Protein AF-A0A959AD74-F1 (afdb_monomer_lite)

Secondary structure (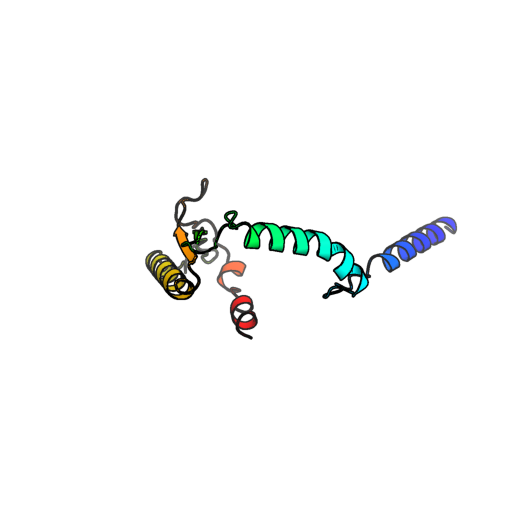DSSP, 8-state):
--HHHHHHHHHHHHHTTS-------S--HHHHHHHHHHHHHHHHHHHTT-------S-EEEEE-EE--B-TTS-SPPPHHHHHHHHHHHHHHHGGGTEEEEE--BTTTBSEE---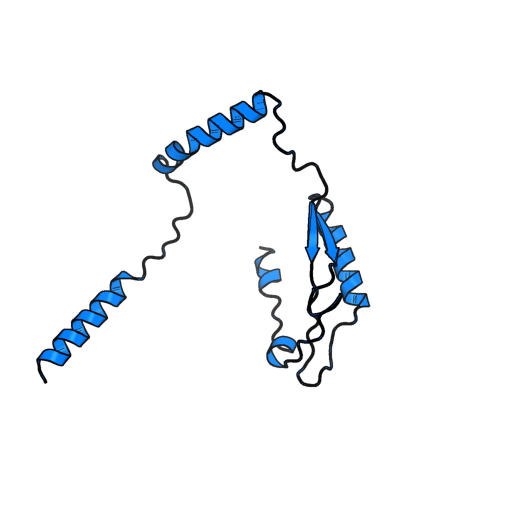B-HHHHH----HHHHHTT-

Structure (mmCIF, N/CA/C/O backbone):
data_AF-A0A959AD74-F1
#
_entry.id   AF-A0A959AD74-F1
#
loop_
_atom_site.group_PDB
_atom_site.id
_atom_site.type_symbol
_atom_site.label_atom_id
_atom_site.label_alt_id
_atom_site.label_comp_id
_atom_site.label_asym_id
_atom_site.label_entity_id
_atom_site.label_seq_id
_atom_site.pdbx_PDB_ins_code
_atom_site.Cartn_x
_atom_site.Cartn_y
_atom_site.Cartn_z
_atom_site.occupancy
_atom_site.B_iso_or_equiv
_atom_site.auth_seq_id
_atom_site.auth_comp_id
_atom_site.auth_asym_id
_atom_site.auth_atom_id
_atom_site.pdbx_PDB_model_num
ATOM 1 N N . MET A 1 1 ? 48.781 29.508 21.955 1.00 51.41 1 MET A N 1
ATOM 2 C CA . MET A 1 1 ? 48.412 28.073 21.861 1.00 51.41 1 MET A CA 1
ATOM 3 C C . MET A 1 1 ? 47.756 27.467 23.113 1.00 51.41 1 MET A C 1
ATOM 5 O O . MET A 1 1 ? 47.273 26.352 23.014 1.00 51.41 1 MET A O 1
ATOM 9 N N . ARG A 1 2 ? 47.690 28.149 24.275 1.00 56.12 2 ARG A N 1
ATOM 10 C CA . ARG A 1 2 ? 47.092 27.586 25.511 1.00 56.12 2 ARG A CA 1
ATOM 11 C C . ARG A 1 2 ? 45.570 27.781 25.655 1.00 56.12 2 ARG A C 1
ATOM 13 O O . ARG A 1 2 ? 44.921 26.950 26.268 1.00 56.12 2 ARG A O 1
ATOM 20 N N . ILE A 1 3 ? 44.993 28.821 25.045 1.00 59.94 3 ILE A N 1
ATOM 21 C CA . ILE A 1 3 ? 43.547 29.134 25.132 1.00 59.94 3 ILE A CA 1
ATOM 22 C C . ILE A 1 3 ? 42.696 28.222 24.224 1.00 59.94 3 ILE A C 1
ATOM 24 O O . ILE A 1 3 ? 41.578 27.864 24.580 1.00 59.94 3 ILE A O 1
ATOM 28 N N . GLY A 1 4 ? 43.249 27.768 23.091 1.00 55.34 4 GLY A N 1
ATOM 29 C CA . GLY A 1 4 ? 42.556 26.865 22.160 1.00 55.34 4 GLY A CA 1
ATOM 30 C C . GLY A 1 4 ? 42.306 25.458 22.719 1.00 55.34 4 GLY A C 1
ATOM 31 O O . GLY A 1 4 ? 41.280 24.862 22.413 1.00 55.34 4 GLY A O 1
ATOM 32 N N . LEU A 1 5 ? 43.187 24.952 23.594 1.00 58.12 5 LEU A N 1
ATOM 33 C CA . LEU A 1 5 ? 42.988 23.655 24.258 1.00 58.12 5 LEU A CA 1
ATOM 34 C C . LEU A 1 5 ? 41.844 23.690 25.285 1.00 58.12 5 LEU A C 1
ATOM 36 O O . LEU A 1 5 ? 41.160 22.688 25.469 1.00 58.12 5 LEU A O 1
ATOM 40 N N . ILE A 1 6 ? 41.615 24.842 25.924 1.00 61.56 6 ILE A N 1
ATOM 41 C CA . ILE A 1 6 ? 40.544 25.017 26.916 1.00 61.56 6 ILE A CA 1
ATOM 42 C C . ILE A 1 6 ? 39.176 25.033 26.218 1.00 61.56 6 ILE A C 1
ATOM 44 O O . ILE A 1 6 ? 38.245 24.371 26.671 1.00 61.56 6 ILE A O 1
ATOM 48 N N . PHE A 1 7 ? 39.070 25.711 25.069 1.00 59.38 7 PHE A N 1
ATOM 49 C CA . PHE A 1 7 ? 37.844 25.721 24.263 1.00 59.38 7 PHE A CA 1
ATOM 50 C C . PHE A 1 7 ? 37.505 24.343 23.668 1.00 59.38 7 PHE A C 1
ATOM 52 O O . PHE A 1 7 ? 36.334 23.969 23.637 1.00 59.38 7 PHE A O 1
ATOM 59 N N . LEU A 1 8 ? 38.510 23.558 23.258 1.00 59.56 8 LEU A N 1
ATOM 60 C CA . LEU A 1 8 ? 38.303 22.197 22.747 1.00 59.56 8 LEU A CA 1
ATOM 61 C C . LEU A 1 8 ? 37.814 21.229 23.844 1.00 59.56 8 LEU A C 1
ATOM 63 O O . LEU A 1 8 ? 36.971 20.374 23.587 1.00 59.56 8 LEU A O 1
ATOM 67 N N . GLY A 1 9 ? 38.303 21.394 25.079 1.00 60.97 9 GLY A N 1
ATOM 68 C CA . GLY A 1 9 ? 37.849 20.613 26.234 1.00 60.97 9 GLY A CA 1
ATOM 69 C C . GLY A 1 9 ? 36.415 20.943 26.664 1.00 60.97 9 GLY A C 1
ATOM 70 O O . GLY A 1 9 ? 35.658 20.042 27.018 1.00 60.97 9 GLY A O 1
ATOM 71 N N . PHE A 1 10 ? 36.011 22.215 26.575 1.00 62.69 10 PHE A N 1
ATOM 72 C CA . PHE A 1 10 ? 34.649 22.640 26.916 1.00 62.69 10 PHE A CA 1
ATOM 73 C C . PHE A 1 10 ? 33.605 22.089 25.930 1.00 62.69 10 PHE A C 1
ATOM 75 O O . PHE A 1 10 ? 32.539 21.643 26.348 1.00 62.69 10 PHE A O 1
ATOM 82 N N . PHE A 1 11 ? 33.941 22.029 24.636 1.00 59.41 11 PHE A N 1
ATOM 83 C CA . PHE A 1 11 ? 33.053 21.496 23.595 1.00 59.41 11 PHE A CA 1
ATOM 84 C C . PHE A 1 11 ? 32.850 19.971 23.705 1.00 59.41 11 PHE A C 1
ATOM 86 O O . PHE A 1 11 ? 31.756 19.467 23.459 1.00 59.41 11 PHE A O 1
ATOM 93 N N . ALA A 1 12 ? 33.879 19.232 24.138 1.00 60.50 12 ALA A N 1
ATOM 94 C CA . ALA A 1 12 ? 33.791 17.786 24.356 1.00 60.50 12 ALA A CA 1
ATOM 95 C C . ALA A 1 12 ? 32.922 17.415 25.575 1.00 60.50 12 ALA A C 1
ATOM 97 O O . ALA A 1 12 ? 32.241 16.391 25.560 1.00 60.50 12 ALA A O 1
ATOM 98 N N . PHE A 1 13 ? 32.888 18.263 26.610 1.00 60.09 13 PHE A N 1
ATOM 99 C CA . PHE A 1 13 ? 32.046 18.047 27.792 1.00 60.09 13 PHE A CA 1
ATOM 100 C C . PHE A 1 13 ? 30.549 18.242 27.492 1.00 60.09 13 PHE A C 1
ATOM 102 O O . PHE A 1 13 ? 29.707 17.556 28.068 1.00 60.09 13 PHE A O 1
ATOM 109 N N . SER A 1 14 ? 30.204 19.122 26.543 1.00 60.03 14 SER A N 1
ATOM 110 C CA . SER A 1 14 ? 28.810 19.377 26.145 1.00 60.03 14 SER A CA 1
ATOM 111 C C . SER A 1 14 ? 28.162 18.206 25.390 1.00 60.03 14 SER A C 1
ATOM 113 O O . SER A 1 14 ? 26.947 18.041 25.453 1.00 60.03 14 SER A O 1
ATOM 115 N N . MET A 1 15 ? 28.948 17.372 24.694 1.00 58.72 15 MET A N 1
ATOM 116 C CA . MET A 1 15 ? 28.429 16.220 23.937 1.00 58.72 15 MET A CA 1
ATOM 117 C C . MET A 1 15 ? 28.116 14.997 24.812 1.00 58.72 15 MET A C 1
ATOM 119 O O . MET A 1 15 ? 27.272 14.185 24.437 1.00 58.72 15 MET A O 1
ATOM 123 N N . ALA A 1 16 ? 28.737 14.867 25.989 1.00 57.81 16 ALA A N 1
ATOM 124 C CA . ALA A 1 16 ? 28.543 13.712 26.872 1.00 57.81 16 ALA A CA 1
ATOM 125 C C . ALA A 1 16 ? 27.173 13.688 27.583 1.00 57.81 16 ALA A C 1
ATOM 127 O O . ALA A 1 16 ? 26.758 12.640 28.066 1.00 57.81 16 ALA A O 1
ATOM 128 N N . MET A 1 17 ? 26.456 14.817 27.626 1.00 58.06 17 MET A N 1
ATOM 129 C CA . MET A 1 17 ? 25.159 14.946 28.313 1.00 58.06 17 MET A CA 1
ATOM 130 C C . MET A 1 17 ? 23.950 14.773 27.374 1.00 58.06 17 MET A C 1
ATOM 132 O O . MET A 1 17 ? 22.813 14.918 27.808 1.00 58.06 17 MET A O 1
ATOM 136 N N . ALA A 1 18 ? 24.173 14.480 26.087 1.00 55.22 18 ALA A N 1
ATOM 137 C CA . ALA A 1 18 ? 23.115 14.402 25.073 1.00 55.22 18 ALA A CA 1
ATOM 138 C C . ALA A 1 18 ? 22.561 12.982 24.834 1.00 55.22 18 ALA A C 1
ATOM 140 O O . ALA A 1 18 ? 21.688 12.806 23.986 1.00 55.22 18 ALA A O 1
ATOM 141 N N . GLN A 1 19 ? 23.054 11.962 25.546 1.00 61.66 19 GLN A N 1
ATOM 142 C CA . GLN A 1 19 ? 22.643 10.568 25.350 1.00 61.66 19 GLN A CA 1
ATOM 143 C C . GLN A 1 19 ? 22.060 9.955 26.625 1.00 61.66 19 GLN A C 1
ATOM 145 O O . GLN A 1 19 ? 22.630 9.034 27.200 1.00 61.66 19 GLN A O 1
ATOM 150 N N . ASP A 1 20 ? 20.889 10.434 27.043 1.00 52.81 20 ASP A N 1
ATOM 151 C CA . ASP A 1 20 ? 19.969 9.593 27.811 1.00 52.81 20 ASP A CA 1
ATOM 152 C C . ASP A 1 20 ? 18.630 9.519 27.076 1.00 52.81 20 ASP A C 1
ATOM 154 O O . ASP A 1 20 ? 17.685 10.260 27.330 1.00 52.81 20 ASP A O 1
ATOM 158 N N . SER A 1 21 ? 18.588 8.639 26.079 1.00 55.00 21 SER A N 1
ATOM 159 C CA . SER A 1 21 ? 17.363 8.211 25.412 1.00 55.00 21 SER A CA 1
ATOM 160 C C . SER A 1 21 ? 16.923 6.852 25.958 1.00 55.00 21 SER A C 1
ATOM 162 O O . SER A 1 21 ? 16.599 5.934 25.204 1.00 55.00 21 SER A O 1
ATOM 164 N N . ARG A 1 22 ? 16.882 6.695 27.288 1.00 53.59 22 ARG A N 1
ATOM 165 C CA . ARG A 1 22 ? 16.061 5.643 27.893 1.00 53.59 22 ARG A CA 1
ATOM 166 C C . ARG A 1 22 ? 14.605 5.968 27.598 1.00 53.59 22 ARG A C 1
ATOM 168 O O . ARG A 1 22 ? 13.977 6.768 28.283 1.00 53.59 22 ARG A O 1
ATOM 175 N N . HIS A 1 23 ? 14.072 5.360 26.546 1.00 51.69 23 HIS A N 1
ATOM 176 C CA . HIS A 1 23 ? 12.636 5.308 26.326 1.00 51.69 23 HIS A CA 1
ATOM 177 C C . HIS A 1 23 ? 12.028 4.576 27.532 1.00 51.69 23 HIS A C 1
ATOM 179 O O . HIS A 1 23 ? 12.085 3.350 27.618 1.00 51.69 23 HIS A O 1
ATOM 185 N N . VAL A 1 24 ? 11.537 5.331 28.516 1.00 66.69 24 VAL A N 1
ATOM 186 C CA . VAL A 1 24 ? 10.795 4.784 29.652 1.00 66.69 24 VAL A CA 1
ATOM 187 C C . VAL A 1 24 ? 9.463 4.309 29.089 1.00 66.69 24 VAL A C 1
ATOM 189 O O . VAL A 1 24 ? 8.571 5.106 28.813 1.00 66.69 24 VAL A O 1
ATOM 192 N N . CYS A 1 25 ? 9.361 3.011 28.818 1.00 71.81 25 CYS A N 1
ATOM 193 C CA . CYS A 1 25 ? 8.094 2.385 28.490 1.00 71.81 25 CYS A CA 1
ATOM 194 C C . CYS A 1 25 ? 7.354 2.043 29.788 1.00 71.81 25 CYS A C 1
ATOM 196 O O . CYS A 1 25 ? 7.946 1.583 30.765 1.00 71.81 25 CYS A O 1
ATOM 198 N N . GLY A 1 26 ? 6.045 2.275 29.788 1.00 69.19 26 GLY A N 1
ATOM 199 C CA . GLY A 1 26 ? 5.202 2.121 30.968 1.00 69.19 26 GLY A CA 1
ATOM 200 C C . GLY A 1 26 ? 4.832 3.457 31.602 1.00 69.19 26 GLY A C 1
ATOM 201 O O . GLY A 1 26 ? 5.456 4.486 31.365 1.00 69.19 26 GLY A O 1
ATOM 202 N N . VAL A 1 27 ? 3.761 3.424 32.385 1.00 78.00 27 VAL A N 1
ATOM 203 C CA . VAL A 1 27 ? 3.253 4.568 33.142 1.00 78.00 27 VAL A CA 1
ATOM 204 C C . VAL A 1 27 ? 3.510 4.279 34.615 1.00 78.00 27 VAL A C 1
ATOM 206 O O . VAL A 1 27 ? 3.173 3.195 35.096 1.00 78.00 27 VAL A O 1
ATOM 209 N N . SER A 1 28 ? 4.152 5.198 35.333 1.00 81.69 28 SER A N 1
ATOM 210 C CA . SER A 1 28 ? 4.298 5.053 36.781 1.00 81.69 28 SER A CA 1
ATOM 211 C C . SER A 1 28 ? 2.940 5.236 37.469 1.00 81.69 28 SER A C 1
ATOM 213 O O . SER A 1 28 ? 1.995 5.772 36.888 1.00 81.69 28 SER A O 1
ATOM 215 N N . ALA A 1 29 ? 2.824 4.823 38.734 1.00 78.94 29 ALA A N 1
ATOM 216 C CA . ALA A 1 29 ? 1.611 5.069 39.518 1.00 78.94 29 ALA A CA 1
ATOM 217 C C . ALA A 1 29 ? 1.288 6.575 39.644 1.00 78.94 29 ALA A C 1
ATOM 219 O O . ALA A 1 29 ? 0.122 6.952 39.738 1.00 78.94 29 ALA A O 1
ATOM 220 N N . ALA A 1 30 ? 2.311 7.438 39.601 1.00 79.75 30 ALA A N 1
ATOM 221 C CA . ALA A 1 30 ? 2.129 8.886 39.573 1.00 79.75 30 ALA A CA 1
ATOM 222 C C . ALA A 1 30 ? 1.573 9.367 38.220 1.00 79.75 30 ALA A C 1
ATOM 224 O O . ALA A 1 30 ? 0.665 10.191 38.200 1.00 79.75 30 ALA A O 1
ATOM 225 N N . ASP A 1 31 ? 2.040 8.798 37.104 1.00 78.12 31 ASP A N 1
ATOM 226 C CA . ASP A 1 31 ? 1.554 9.142 35.757 1.00 78.12 31 ASP A CA 1
ATOM 227 C C . ASP A 1 31 ? 0.114 8.659 35.522 1.00 78.12 31 ASP A C 1
ATOM 229 O O . ASP A 1 31 ? -0.656 9.285 34.794 1.00 78.12 31 ASP A O 1
ATOM 233 N N . GLN A 1 32 ? -0.288 7.559 36.171 1.00 77.31 32 GLN A N 1
ATOM 234 C CA . GLN A 1 32 ? -1.666 7.058 36.123 1.00 77.31 32 GLN A CA 1
ATOM 235 C C . GLN A 1 32 ? -2.675 8.073 36.672 1.00 77.31 32 GLN A C 1
ATOM 237 O O . GLN A 1 32 ? -3.764 8.204 36.112 1.00 77.31 32 GLN A O 1
ATOM 242 N N . LEU A 1 33 ? -2.309 8.840 37.707 1.00 81.19 33 LEU A N 1
ATOM 243 C CA . LEU A 1 33 ? -3.175 9.888 38.258 1.00 81.19 33 LEU A CA 1
ATOM 244 C C . LEU A 1 33 ? -3.508 10.954 37.209 1.00 81.19 33 LEU A C 1
ATOM 246 O O . LEU A 1 33 ? -4.646 11.412 37.150 1.00 81.19 33 LEU A O 1
ATOM 250 N N . THR A 1 34 ? -2.562 11.278 36.326 1.00 81.31 34 THR A N 1
ATOM 251 C CA . THR A 1 34 ? -2.757 12.232 35.223 1.00 81.31 34 THR A CA 1
ATOM 252 C C . THR A 1 34 ? -3.744 11.720 34.167 1.00 81.31 34 THR A C 1
ATOM 254 O O . THR A 1 34 ? -4.318 12.501 33.413 1.00 81.31 34 THR A O 1
ATOM 257 N N . TYR A 1 35 ? -3.983 10.408 34.098 1.00 79.62 35 TYR A N 1
ATOM 258 C CA . TYR A 1 35 ? -4.893 9.800 33.125 1.00 79.62 35 TYR A CA 1
ATOM 259 C C . TYR A 1 35 ? -6.282 9.486 33.678 1.00 79.62 35 TYR A C 1
ATOM 261 O O . TYR A 1 35 ? -7.186 9.198 32.889 1.00 79.62 35 TYR A O 1
ATOM 269 N N . ASN A 1 36 ? -6.473 9.590 34.995 1.00 83.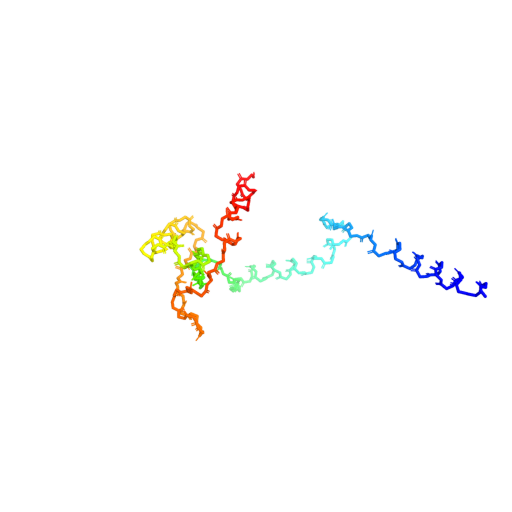69 36 ASN A N 1
ATOM 270 C CA . ASN A 1 36 ? -7.755 9.326 35.641 1.00 83.69 36 ASN A CA 1
ATOM 271 C C . ASN A 1 36 ? -8.851 10.281 35.160 1.00 83.69 36 ASN A C 1
ATOM 273 O O . ASN A 1 36 ? -9.966 9.837 34.915 1.00 83.69 36 ASN A O 1
ATOM 277 N N . GLU A 1 37 ? -8.546 11.561 34.945 1.00 84.19 37 GLU A N 1
ATOM 278 C CA . GLU A 1 37 ? -9.538 12.533 34.462 1.00 84.19 37 GLU A CA 1
ATOM 279 C C . GLU A 1 37 ? -10.074 12.156 33.076 1.00 84.19 37 GLU A C 1
ATOM 281 O O . GLU A 1 37 ? -11.284 12.114 32.853 1.00 84.19 37 GLU A O 1
ATOM 286 N N . ARG A 1 38 ? -9.174 11.777 32.163 1.00 81.88 38 ARG A N 1
ATOM 287 C CA . ARG A 1 38 ? -9.530 11.288 30.825 1.00 81.88 38 ARG A CA 1
ATOM 288 C C . ARG A 1 38 ? -10.333 9.987 30.888 1.00 81.88 38 ARG A C 1
ATOM 290 O O . ARG A 1 38 ? -11.253 9.791 30.103 1.00 81.88 38 ARG A O 1
ATOM 297 N N . LEU A 1 39 ? -9.976 9.084 31.803 1.00 84.94 39 LEU A N 1
ATOM 298 C CA . LEU A 1 39 ? -10.698 7.830 32.010 1.00 84.94 39 LEU A CA 1
ATOM 299 C C . LEU A 1 39 ? -12.128 8.092 32.492 1.00 84.94 39 LEU A C 1
ATOM 301 O O . LEU A 1 39 ? -13.060 7.509 31.950 1.00 84.94 39 LEU A O 1
ATOM 305 N N . VAL A 1 40 ? -12.303 8.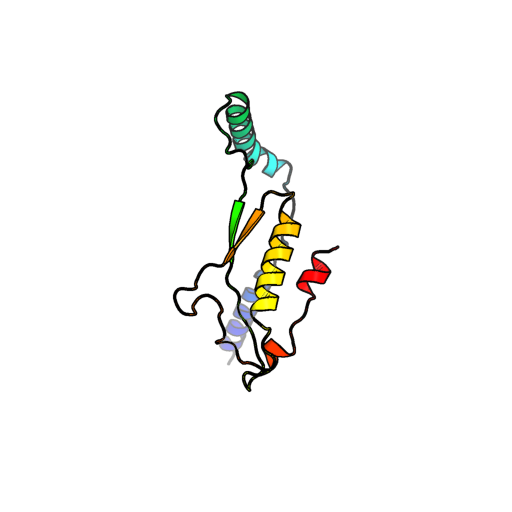986 33.467 1.00 88.44 40 VAL A N 1
ATOM 306 C CA . VAL A 1 40 ? -13.621 9.381 33.986 1.00 88.44 40 VAL A CA 1
ATOM 307 C C . VAL A 1 40 ? -14.466 10.018 32.882 1.00 88.44 40 VAL A C 1
ATOM 309 O O . VAL A 1 40 ? -15.634 9.670 32.744 1.00 88.44 40 VAL A O 1
ATOM 312 N N . GLN A 1 41 ? -13.875 10.882 32.049 1.00 84.81 41 GLN A N 1
ATOM 313 C CA . GLN A 1 41 ? -14.551 11.465 30.884 1.00 84.81 41 GLN A CA 1
ATOM 314 C C . GLN A 1 41 ? -14.975 10.397 29.867 1.00 84.81 41 GLN A C 1
ATOM 316 O O . GLN A 1 41 ? -16.121 10.396 29.432 1.00 84.81 41 GLN A O 1
ATOM 321 N N . ASN A 1 42 ? -14.093 9.451 29.535 1.00 80.56 42 ASN A N 1
ATOM 322 C CA . ASN A 1 42 ? -14.407 8.355 28.612 1.00 80.56 42 ASN A CA 1
ATOM 323 C C . ASN A 1 42 ? -15.480 7.406 29.167 1.00 80.56 42 ASN A C 1
ATOM 325 O O . ASN A 1 42 ? -16.312 6.904 28.419 1.00 80.56 42 ASN A O 1
ATOM 329 N N . LEU A 1 43 ? -15.474 7.143 30.476 1.00 83.81 43 LEU A N 1
ATOM 330 C CA . LEU A 1 43 ? -16.527 6.361 31.120 1.00 83.81 43 LEU A CA 1
ATOM 331 C C . LEU A 1 43 ? -17.858 7.113 31.080 1.00 83.81 43 LEU A C 1
ATOM 333 O O . LEU A 1 43 ? -18.874 6.507 30.757 1.00 83.81 43 LEU A O 1
ATOM 337 N N . ALA A 1 44 ? -17.852 8.422 31.345 1.00 84.44 44 ALA A N 1
ATOM 338 C CA . ALA A 1 44 ? -19.052 9.248 31.284 1.00 84.44 44 ALA A CA 1
ATOM 339 C C . ALA A 1 44 ? -19.676 9.229 29.881 1.00 84.44 44 ALA A C 1
ATOM 341 O O . ALA A 1 44 ? -20.871 8.965 29.767 1.00 84.44 44 ALA A O 1
ATOM 342 N N . THR A 1 45 ? -18.877 9.396 28.822 1.00 79.62 45 THR A N 1
ATOM 343 C CA . THR A 1 45 ? -19.367 9.366 27.432 1.00 79.62 45 THR A CA 1
ATOM 344 C C . THR A 1 45 ? -19.924 7.996 27.036 1.00 79.62 45 THR A C 1
ATOM 346 O O . THR A 1 45 ? -21.009 7.930 26.462 1.00 79.62 45 THR A O 1
ATOM 349 N N . VAL A 1 46 ? -19.260 6.897 27.422 1.00 76.50 46 VAL A N 1
ATOM 350 C CA . VAL A 1 46 ? -19.772 5.527 27.210 1.00 76.50 46 VAL A CA 1
ATOM 351 C C . VAL A 1 46 ? -21.088 5.301 27.964 1.00 76.50 46 VAL A C 1
ATOM 353 O O . VAL A 1 46 ? -22.043 4.782 27.394 1.00 76.50 46 VAL A O 1
ATOM 356 N N . THR A 1 47 ? -21.168 5.694 29.240 1.00 76.94 47 THR A N 1
ATOM 357 C CA . THR A 1 47 ? -22.382 5.496 30.060 1.00 76.94 47 THR A CA 1
ATOM 358 C C . THR A 1 47 ? -23.556 6.376 29.634 1.00 76.94 47 THR A C 1
ATOM 360 O O . THR A 1 47 ? -24.706 6.001 29.855 1.00 76.94 47 THR A O 1
ATOM 363 N N . ALA A 1 48 ? -23.287 7.521 29.004 1.00 79.88 48 ALA A N 1
ATOM 364 C CA . ALA A 1 48 ? -24.301 8.443 28.506 1.00 79.88 48 ALA A CA 1
ATOM 365 C C . ALA A 1 48 ? -24.928 8.008 27.168 1.00 79.88 48 ALA A C 1
ATOM 367 O O . ALA A 1 48 ? -25.794 8.717 26.659 1.00 79.88 48 ALA A O 1
ATOM 368 N N . ASN A 1 49 ? -24.512 6.870 26.585 1.00 63.97 49 ASN A N 1
ATOM 369 C CA . ASN A 1 49 ? -24.861 6.470 25.212 1.00 63.97 49 ASN A CA 1
ATOM 370 C C . ASN A 1 49 ? -24.563 7.566 24.169 1.00 63.97 49 ASN A C 1
ATOM 372 O O . ASN A 1 49 ? -25.123 7.557 23.071 1.00 63.97 49 ASN A O 1
ATOM 376 N N . GLU A 1 50 ? -23.677 8.512 24.490 1.00 65.69 50 GLU A N 1
ATOM 377 C CA . GLU A 1 50 ? -23.121 9.402 23.485 1.00 65.69 50 GLU A CA 1
ATOM 378 C C . GLU A 1 50 ? -22.279 8.538 22.554 1.00 65.69 50 GLU A C 1
ATOM 380 O O . GLU A 1 50 ? -21.565 7.642 23.008 1.00 65.69 50 GLU A O 1
ATOM 385 N N . SER A 1 51 ? -22.403 8.756 21.245 1.00 56.94 51 SER A N 1
ATOM 386 C CA . SER A 1 51 ? -21.698 7.969 20.241 1.00 56.94 51 SER A CA 1
ATOM 387 C C . SER A 1 51 ? -20.189 8.154 20.401 1.00 56.94 51 SER A C 1
ATOM 389 O O . SER A 1 51 ? -19.568 8.993 19.746 1.00 56.94 51 SER A O 1
ATOM 391 N N . VAL A 1 52 ? -19.572 7.344 21.254 1.00 57.75 52 VAL A N 1
ATOM 392 C CA . VAL A 1 52 ? -18.195 6.924 21.056 1.00 57.75 52 VAL A CA 1
ATOM 393 C C . VAL A 1 52 ? -18.212 6.321 19.667 1.00 57.75 52 VAL A C 1
ATOM 395 O O . VAL A 1 52 ? -18.981 5.392 19.437 1.00 57.75 52 VAL A O 1
ATOM 398 N N . SER A 1 53 ? -17.482 6.928 18.726 1.00 58.44 53 SER A N 1
ATOM 399 C CA . SER A 1 53 ? -17.389 6.420 17.359 1.00 58.44 53 SER A CA 1
ATOM 400 C C . SER A 1 53 ? -16.994 4.960 17.456 1.00 58.44 53 SER A C 1
ATOM 402 O O . SER A 1 53 ? -15.828 4.637 17.693 1.00 58.44 53 SER A O 1
ATOM 404 N N . ASP A 1 54 ? -17.983 4.090 17.320 1.00 54.72 54 ASP A N 1
ATOM 405 C CA . ASP A 1 54 ? -17.736 2.679 17.279 1.00 54.72 54 ASP A CA 1
ATOM 406 C C . ASP A 1 54 ? -16.866 2.483 16.039 1.00 54.72 54 ASP A C 1
ATOM 408 O O . ASP A 1 54 ? -17.132 3.025 14.960 1.00 54.72 54 ASP A O 1
ATOM 412 N N . ARG A 1 55 ? -15.749 1.776 16.205 1.00 55.72 55 ARG A N 1
ATOM 413 C CA . ARG A 1 55 ? -14.925 1.376 15.058 1.00 55.72 55 ARG A CA 1
ATOM 414 C C . ARG A 1 55 ? -15.633 0.276 14.257 1.00 55.72 55 ARG A C 1
ATOM 416 O O . ARG A 1 55 ? -15.011 -0.354 13.412 1.00 55.72 55 ARG A O 1
ATOM 423 N N . SER A 1 56 ? -16.919 0.039 14.525 1.00 56.97 56 SER A N 1
ATOM 424 C CA . SER A 1 56 ? -17.854 -0.786 13.773 1.00 56.97 56 SER A CA 1
ATOM 425 C C . SER A 1 56 ? -18.097 -0.214 12.370 1.00 56.97 56 SER A C 1
ATOM 427 O O . SER A 1 56 ? -19.157 0.321 12.045 1.00 56.97 56 SER A O 1
ATOM 429 N N . GLY A 1 57 ? -17.089 -0.300 11.514 1.00 69.75 57 GLY A N 1
ATOM 430 C CA . GLY A 1 57 ? -17.185 0.075 10.115 1.00 69.75 57 GLY A CA 1
ATOM 431 C C . GLY A 1 57 ? -15.915 -0.305 9.375 1.00 69.75 57 GLY A C 1
ATOM 432 O O . GLY A 1 57 ? -14.832 -0.296 9.954 1.00 69.75 57 GLY A O 1
ATOM 433 N N . ALA A 1 58 ? -16.049 -0.632 8.090 1.00 81.06 58 ALA A N 1
ATOM 434 C CA . ALA A 1 58 ? -14.889 -0.861 7.244 1.00 81.06 58 ALA A CA 1
ATOM 435 C C . ALA A 1 58 ? -14.050 0.430 7.165 1.00 81.06 58 ALA A C 1
ATOM 437 O O . ALA A 1 58 ? -14.498 1.447 6.631 1.00 81.06 58 ALA A O 1
ATOM 438 N N . GLN A 1 59 ? -12.838 0.403 7.713 1.00 89.38 59 GLN A N 1
ATOM 439 C CA . GLN A 1 59 ? -11.864 1.474 7.611 1.00 89.38 59 GLN A CA 1
ATOM 440 C C . GLN A 1 59 ? -11.179 1.405 6.247 1.00 89.38 59 GLN A C 1
ATOM 442 O O . GLN A 1 59 ? -10.422 0.478 5.954 1.00 89.38 59 GLN A O 1
ATOM 447 N N . TYR A 1 60 ? -11.413 2.422 5.421 1.00 91.94 60 TYR A N 1
ATOM 448 C CA . TYR A 1 60 ? -10.818 2.514 4.094 1.00 91.94 60 TYR A CA 1
ATOM 449 C C . TYR A 1 60 ? -9.434 3.159 4.147 1.00 91.94 60 TYR A C 1
ATOM 451 O O . TYR A 1 60 ? -9.289 4.303 4.581 1.00 91.94 60 TYR A O 1
ATOM 459 N N . VAL A 1 61 ? -8.420 2.446 3.662 1.00 93.38 61 VAL A N 1
ATOM 460 C CA . VAL A 1 61 ? -7.026 2.900 3.658 1.00 93.38 61 VAL A CA 1
ATOM 461 C C . VAL A 1 61 ? -6.542 3.093 2.216 1.00 93.38 61 VAL A C 1
ATOM 463 O O . VAL A 1 61 ? -6.444 2.112 1.472 1.00 93.38 61 VAL A O 1
ATOM 466 N N . PRO A 1 62 ? -6.230 4.334 1.795 1.00 94.56 62 PRO A N 1
ATOM 467 C CA . PRO A 1 62 ? -5.655 4.584 0.479 1.00 94.56 62 PRO A CA 1
ATOM 468 C C . PRO A 1 62 ? -4.194 4.129 0.440 1.00 94.56 62 PRO A C 1
ATOM 470 O O . PRO A 1 62 ? -3.421 4.447 1.345 1.00 94.56 62 PRO A O 1
ATOM 473 N N . ILE A 1 63 ? -3.801 3.429 -0.624 1.00 92.56 63 ILE A N 1
ATOM 474 C CA . ILE A 1 63 ? -2.416 2.992 -0.828 1.00 92.56 63 ILE A CA 1
ATOM 475 C C . ILE A 1 63 ? -1.878 3.374 -2.207 1.00 92.56 63 ILE A C 1
ATOM 477 O O . ILE A 1 63 ? -2.611 3.414 -3.200 1.00 92.56 63 ILE A O 1
ATOM 481 N N . TYR A 1 64 ? -0.566 3.605 -2.250 1.00 92.38 64 TYR A N 1
ATOM 482 C CA . TYR A 1 64 ? 0.211 3.839 -3.464 1.00 92.38 64 TYR A CA 1
ATOM 483 C C . TYR A 1 64 ? 1.208 2.699 -3.656 1.00 92.38 64 TYR A C 1
ATOM 485 O O . TYR A 1 64 ? 1.867 2.276 -2.705 1.00 92.38 64 TYR A O 1
ATOM 493 N N . PHE A 1 65 ? 1.340 2.214 -4.890 1.00 91.06 65 PHE A N 1
ATOM 494 C CA . PHE A 1 65 ? 2.311 1.179 -5.228 1.00 91.06 65 PHE A CA 1
ATOM 495 C C . PHE A 1 65 ? 3.486 1.764 -6.005 1.00 91.06 65 PHE A C 1
ATOM 497 O O . PHE A 1 65 ? 3.317 2.296 -7.105 1.00 91.06 65 PHE A O 1
ATOM 504 N N . HIS A 1 66 ? 4.680 1.592 -5.440 1.00 91.12 66 HIS A N 1
ATOM 505 C CA . HIS A 1 66 ? 5.951 1.951 -6.059 1.00 91.12 66 HIS A CA 1
ATOM 506 C C . HIS A 1 66 ? 6.618 0.695 -6.627 1.00 91.12 66 HIS A C 1
ATOM 508 O O . HIS A 1 66 ? 7.041 -0.198 -5.893 1.00 91.12 66 HIS A O 1
ATOM 514 N N . LEU A 1 67 ? 6.680 0.601 -7.953 1.00 91.25 67 LEU A N 1
ATOM 515 C CA . LEU A 1 67 ? 7.203 -0.545 -8.686 1.00 91.25 67 LEU A CA 1
ATOM 516 C C . LEU A 1 67 ? 8.668 -0.300 -9.051 1.00 91.25 67 LEU A C 1
ATOM 518 O O . LEU A 1 67 ? 8.991 0.347 -10.055 1.00 91.25 67 LEU A O 1
ATOM 522 N N . VAL A 1 68 ? 9.546 -0.886 -8.246 1.00 91.44 68 VAL A N 1
ATOM 523 C CA . VAL A 1 68 ? 10.999 -0.812 -8.406 1.00 91.44 68 VAL A CA 1
ATOM 524 C C . VAL A 1 68 ? 11.476 -1.747 -9.520 1.00 91.44 68 VAL A C 1
ATOM 526 O O . VAL A 1 68 ? 11.000 -2.876 -9.653 1.00 91.44 68 VAL A O 1
ATOM 529 N N . ALA A 1 69 ? 12.437 -1.280 -10.311 1.00 92.75 69 ALA A N 1
ATOM 530 C CA . ALA A 1 69 ? 13.196 -2.084 -11.262 1.00 92.75 69 ALA A CA 1
ATOM 531 C C . ALA A 1 69 ? 14.703 -1.865 -11.072 1.00 92.75 69 ALA A C 1
ATOM 533 O O . ALA A 1 69 ? 15.124 -0.953 -10.353 1.00 92.75 69 ALA A O 1
ATOM 534 N N . ASN A 1 70 ? 15.516 -2.684 -11.738 1.00 92.44 70 ASN A N 1
ATOM 535 C CA . ASN A 1 70 ? 16.964 -2.492 -11.777 1.00 92.44 70 ASN A CA 1
ATOM 536 C C . ASN A 1 70 ? 17.341 -1.179 -12.503 1.00 92.44 70 ASN A C 1
ATOM 538 O O . ASN A 1 70 ? 16.483 -0.500 -13.075 1.00 92.44 70 ASN A O 1
ATOM 542 N N . SER A 1 71 ? 18.621 -0.799 -12.498 1.00 93.69 71 SER A N 1
ATOM 543 C CA . SER A 1 71 ? 19.108 0.439 -13.139 1.00 93.69 71 SER A CA 1
ATOM 544 C C . SER A 1 71 ? 18.809 0.507 -14.642 1.00 93.69 71 SER A C 1
ATOM 546 O O . SER A 1 71 ? 18.643 1.590 -15.197 1.00 93.69 71 SER A O 1
ATOM 548 N N . SER A 1 72 ? 18.663 -0.651 -15.290 1.00 90.38 72 SER A N 1
ATOM 549 C CA . SER A 1 72 ? 18.273 -0.791 -16.698 1.00 90.38 72 SER A CA 1
ATOM 550 C C . SER A 1 72 ? 16.749 -0.788 -16.914 1.00 90.38 72 SER A C 1
ATOM 552 O O . SER A 1 72 ? 16.281 -1.061 -18.017 1.00 90.38 72 SER A O 1
ATOM 554 N N . GLY A 1 73 ? 15.947 -0.542 -15.873 1.00 86.44 73 GLY A N 1
ATOM 555 C CA . GLY A 1 73 ? 14.481 -0.536 -15.930 1.00 86.44 73 GLY A CA 1
ATOM 556 C C . GLY A 1 73 ? 13.830 -1.918 -16.072 1.00 86.44 73 GLY A C 1
ATOM 557 O O . GLY A 1 73 ? 12.619 -2.014 -16.284 1.00 86.44 73 GLY A O 1
ATOM 558 N N . THR A 1 74 ? 14.616 -2.987 -15.942 1.00 89.12 74 THR A N 1
ATOM 559 C CA . THR A 1 74 ? 14.205 -4.387 -16.102 1.00 89.12 74 THR A CA 1
ATOM 560 C C . THR A 1 74 ? 13.939 -5.047 -14.746 1.00 89.12 74 THR A C 1
ATOM 562 O O . THR A 1 74 ? 14.418 -4.596 -13.708 1.00 89.12 74 THR A O 1
ATOM 565 N N . GLY A 1 75 ? 13.148 -6.124 -14.741 1.00 88.00 75 GLY A N 1
ATOM 566 C CA . GLY A 1 75 ? 12.845 -6.892 -13.527 1.00 88.00 75 GLY A CA 1
ATOM 567 C C . GLY A 1 75 ? 11.656 -6.363 -12.724 1.00 88.00 75 GLY A C 1
ATOM 568 O O . GLY A 1 75 ? 11.307 -6.927 -11.692 1.00 88.00 75 GLY A O 1
ATOM 569 N N . ARG A 1 76 ? 10.989 -5.311 -13.211 1.00 90.38 76 ARG A N 1
ATOM 570 C CA . ARG A 1 76 ? 9.802 -4.748 -12.567 1.00 90.38 76 ARG A CA 1
ATOM 571 C C . ARG A 1 76 ? 8.698 -5.796 -12.405 1.00 90.38 76 ARG A C 1
ATOM 573 O O . ARG A 1 76 ? 8.376 -6.532 -13.341 1.00 90.38 76 ARG A O 1
ATOM 580 N N . VAL A 1 77 ? 8.057 -5.789 -11.240 1.00 90.19 77 VAL A N 1
ATOM 581 C CA . VAL A 1 77 ? 6.861 -6.595 -10.973 1.00 90.19 77 VAL A CA 1
ATOM 582 C C . VAL A 1 77 ? 5.729 -6.201 -11.928 1.00 90.19 77 VAL A C 1
ATOM 584 O O . VAL A 1 77 ? 5.510 -5.025 -12.218 1.00 90.19 77 VAL A O 1
ATOM 587 N N . ARG A 1 78 ? 4.996 -7.200 -12.430 1.00 91.81 78 ARG A N 1
ATOM 588 C CA . ARG A 1 78 ? 3.828 -6.981 -13.293 1.00 91.81 78 ARG A CA 1
ATOM 589 C C . ARG A 1 78 ? 2.684 -6.370 -12.489 1.00 91.81 78 ARG A C 1
ATOM 591 O O . ARG A 1 78 ? 2.404 -6.822 -11.385 1.00 91.81 78 ARG A O 1
ATOM 598 N N . GLU A 1 79 ? 1.960 -5.427 -13.081 1.00 91.75 79 GLU A N 1
ATOM 599 C CA . GLU A 1 79 ? 0.801 -4.775 -12.450 1.00 91.75 79 GLU A CA 1
ATOM 600 C C . GLU A 1 79 ? -0.260 -5.780 -11.980 1.00 91.75 79 GLU A C 1
ATOM 602 O O . GLU A 1 79 ? -0.824 -5.618 -10.904 1.00 91.75 79 GLU A O 1
ATOM 607 N N . SER A 1 80 ? -0.468 -6.878 -12.715 1.00 93.12 80 SER A N 1
ATOM 608 C CA . SER A 1 80 ? -1.391 -7.945 -12.304 1.00 93.12 80 SER A CA 1
ATOM 609 C C . SER A 1 80 ? -1.035 -8.542 -10.938 1.00 93.12 80 SER A C 1
ATOM 611 O O . SER A 1 80 ? -1.920 -8.786 -10.126 1.00 93.12 80 SER A O 1
ATOM 613 N N . ARG A 1 81 ? 0.260 -8.702 -10.637 1.00 91.56 81 ARG A N 1
ATOM 614 C CA . ARG A 1 81 ? 0.736 -9.200 -9.335 1.00 91.56 81 ARG A CA 1
ATOM 615 C C . ARG A 1 81 ? 0.506 -8.187 -8.219 1.00 91.56 81 ARG A C 1
ATOM 617 O O . ARG A 1 81 ? 0.289 -8.578 -7.080 1.00 91.56 81 ARG A O 1
ATOM 624 N N . VAL A 1 82 ? 0.531 -6.897 -8.544 1.00 92.00 82 VAL A N 1
ATOM 625 C CA . VAL A 1 82 ? 0.206 -5.827 -7.596 1.00 92.00 82 VAL A CA 1
ATOM 626 C C . VAL A 1 82 ? -1.285 -5.852 -7.251 1.00 92.00 82 VAL A C 1
ATOM 628 O O . VAL A 1 82 ? -1.648 -5.746 -6.083 1.00 92.00 82 VAL A O 1
ATOM 631 N N . LEU A 1 83 ? -2.150 -6.074 -8.243 1.00 93.94 83 LEU A N 1
ATOM 632 C CA . LEU A 1 83 ? -3.590 -6.235 -8.019 1.00 93.94 83 LEU A CA 1
ATOM 633 C C . LEU A 1 83 ? -3.910 -7.509 -7.220 1.00 93.94 83 LEU A C 1
ATOM 635 O O . LEU A 1 83 ? -4.723 -7.465 -6.302 1.00 93.94 83 LEU A O 1
ATOM 639 N N . GLU A 1 84 ? -3.227 -8.623 -7.500 1.00 94.25 84 GLU A N 1
ATOM 640 C CA . GLU A 1 84 ? -3.314 -9.841 -6.678 1.00 94.25 84 GLU A CA 1
ATOM 641 C C . GLU A 1 84 ? -2.901 -9.569 -5.221 1.00 94.25 84 GLU A C 1
ATOM 643 O O . GLU A 1 84 ? -3.566 -10.029 -4.293 1.00 94.25 84 GLU A O 1
ATOM 648 N N . GLN A 1 85 ? -1.847 -8.774 -5.006 1.00 91.81 85 GLN A N 1
ATOM 649 C CA . GLN A 1 85 ? -1.407 -8.378 -3.669 1.00 91.81 85 GLN A CA 1
ATOM 650 C C . GLN A 1 85 ? -2.441 -7.499 -2.952 1.00 91.81 85 GLN A C 1
ATOM 652 O O . GLN A 1 85 ? -2.664 -7.685 -1.758 1.00 91.81 85 GLN A O 1
ATOM 657 N N . LEU A 1 86 ? -3.097 -6.571 -3.655 1.00 93.75 86 LEU A N 1
ATOM 658 C CA . LEU A 1 86 ? -4.198 -5.779 -3.099 1.00 93.75 86 LEU A CA 1
ATOM 659 C C . LEU A 1 86 ? -5.350 -6.683 -2.633 1.00 93.75 86 LEU A C 1
ATOM 661 O O . LEU A 1 86 ? -5.868 -6.503 -1.531 1.00 93.75 86 LEU A O 1
ATOM 665 N N . CYS A 1 87 ? -5.716 -7.686 -3.435 1.00 95.38 87 CYS A N 1
ATOM 666 C CA . CYS A 1 87 ? -6.721 -8.678 -3.050 1.00 95.38 87 CYS A CA 1
ATOM 667 C C . CYS A 1 87 ? -6.290 -9.474 -1.809 1.00 95.38 87 CYS A C 1
ATOM 669 O O . CYS A 1 87 ? -7.092 -9.661 -0.896 1.00 95.38 87 CYS A O 1
ATOM 671 N N . ALA A 1 88 ? -5.026 -9.901 -1.746 1.00 93.56 88 ALA A N 1
ATOM 672 C CA . ALA A 1 88 ? -4.488 -10.630 -0.600 1.00 93.56 88 ALA A CA 1
ATOM 673 C C . ALA A 1 88 ? -4.489 -9.783 0.684 1.00 93.56 88 ALA A C 1
ATOM 675 O O . ALA A 1 88 ? -4.836 -10.290 1.749 1.00 93.56 88 ALA A O 1
ATOM 676 N N . LEU A 1 89 ? -4.148 -8.494 0.586 1.00 92.88 89 LEU A N 1
ATOM 677 C CA . LEU A 1 89 ? -4.222 -7.556 1.708 1.00 92.88 89 LEU A CA 1
ATOM 678 C C . LEU A 1 89 ? -5.660 -7.399 2.207 1.00 92.88 89 LEU A C 1
ATOM 680 O O . LEU A 1 89 ? -5.905 -7.533 3.401 1.00 92.88 89 LEU A O 1
ATOM 684 N N . ASN A 1 90 ? -6.616 -7.180 1.306 1.00 95.31 90 ASN A N 1
ATOM 685 C CA . ASN A 1 90 ? -8.021 -7.050 1.688 1.00 95.31 90 ASN A CA 1
ATOM 686 C C . ASN A 1 90 ? -8.565 -8.318 2.348 1.00 95.31 90 ASN A C 1
ATOM 688 O O . ASN A 1 90 ? -9.224 -8.226 3.374 1.00 95.31 90 ASN A O 1
ATOM 692 N N . ALA A 1 91 ? -8.232 -9.499 1.827 1.00 95.25 91 ALA A N 1
ATOM 693 C CA . ALA A 1 91 ? -8.633 -10.760 2.445 1.00 95.25 91 ALA A CA 1
ATOM 694 C C . ALA A 1 91 ? -8.005 -10.968 3.836 1.00 95.25 91 ALA A C 1
ATOM 696 O O . ALA A 1 91 ? -8.656 -11.494 4.733 1.00 95.25 91 ALA A O 1
ATOM 697 N N . ALA A 1 92 ? -6.749 -10.554 4.033 1.00 92.75 92 ALA A N 1
ATOM 698 C CA . ALA A 1 92 ? -6.049 -10.727 5.306 1.00 92.75 92 ALA A CA 1
ATOM 699 C C . ALA A 1 92 ? -6.571 -9.805 6.420 1.00 92.75 92 ALA A C 1
ATOM 701 O O . ALA A 1 92 ? -6.509 -10.170 7.593 1.00 92.75 92 ALA A O 1
ATOM 702 N N . TYR A 1 93 ? -7.066 -8.621 6.061 1.00 92.81 93 TYR A N 1
ATOM 703 C CA . TYR A 1 93 ? -7.499 -7.597 7.012 1.00 92.81 93 TYR A CA 1
ATOM 704 C C . TYR A 1 93 ? -9.026 -7.413 7.087 1.00 92.81 93 TYR A C 1
ATOM 706 O O . TYR A 1 93 ? -9.509 -6.594 7.872 1.00 92.81 93 TYR A O 1
ATOM 714 N N . GLU A 1 94 ? -9.789 -8.215 6.343 1.00 91.75 94 GLU A N 1
ATOM 715 C CA . GLU A 1 94 ? -11.251 -8.269 6.431 1.00 91.75 94 GLU A CA 1
ATOM 716 C C . GLU A 1 94 ? -11.762 -8.509 7.869 1.00 91.75 94 GLU A C 1
ATOM 718 O O . GLU A 1 94 ? -12.620 -7.735 8.301 1.00 91.75 94 GLU A O 1
ATOM 723 N N . PRO A 1 95 ? -11.180 -9.421 8.684 1.00 89.94 95 PRO A N 1
ATOM 724 C CA . PRO A 1 95 ? -11.696 -9.698 10.031 1.00 89.94 95 PRO A CA 1
ATOM 725 C C . PRO A 1 95 ? -11.572 -8.526 11.009 1.00 89.94 95 PRO A C 1
ATOM 727 O O . PRO A 1 95 ? -12.260 -8.487 12.027 1.00 89.94 95 PRO A O 1
ATOM 730 N N . VAL A 1 96 ? -10.665 -7.585 10.728 1.00 88.56 96 VAL A N 1
ATOM 731 C CA . VAL A 1 96 ? -10.470 -6.364 11.525 1.00 88.56 96 VAL A CA 1
ATOM 732 C C . VAL A 1 96 ? -11.145 -5.148 10.890 1.00 88.56 96 VAL A C 1
ATOM 734 O O . VAL A 1 96 ? -10.946 -4.027 11.353 1.00 88.56 96 VAL A O 1
ATOM 737 N N . GLY A 1 97 ? -11.931 -5.361 9.830 1.00 89.06 97 GLY A N 1
ATOM 738 C CA . GLY A 1 97 ? -12.682 -4.319 9.146 1.00 89.06 97 GLY A CA 1
ATOM 739 C C . GLY A 1 97 ? -11.794 -3.295 8.448 1.00 89.06 97 GLY A C 1
ATOM 740 O O . GLY A 1 97 ? -12.140 -2.123 8.450 1.00 89.06 97 GLY A O 1
ATOM 741 N N . ILE A 1 98 ? -10.650 -3.676 7.873 1.00 91.44 98 ILE A N 1
ATOM 742 C CA . ILE A 1 98 ? -9.814 -2.748 7.093 1.00 91.44 98 ILE A CA 1
ATOM 743 C C . ILE A 1 98 ? -9.887 -3.118 5.614 1.00 91.44 98 ILE A C 1
ATOM 745 O O . ILE A 1 98 ? -9.690 -4.273 5.240 1.00 91.44 98 ILE A O 1
ATOM 749 N N . GLN A 1 99 ? -10.114 -2.113 4.769 1.00 94.00 99 GLN A N 1
ATOM 750 C CA . GLN A 1 99 ? -10.169 -2.267 3.323 1.00 94.00 99 GLN A CA 1
ATOM 751 C C . GLN A 1 99 ? -9.221 -1.291 2.628 1.00 94.00 99 GLN A C 1
ATOM 753 O O . GLN A 1 99 ? -9.359 -0.070 2.688 1.00 94.00 99 GLN A O 1
ATOM 758 N N . PHE A 1 100 ? -8.245 -1.844 1.930 1.00 95.50 100 PHE A N 1
ATOM 759 C CA . PHE A 1 100 ? -7.288 -1.132 1.108 1.00 95.50 100 PHE A CA 1
ATOM 760 C C . PHE A 1 100 ? -7.849 -0.871 -0.287 1.00 95.50 100 PHE A C 1
ATOM 762 O O . PHE A 1 100 ? -8.480 -1.733 -0.909 1.00 95.50 100 PHE A O 1
ATOM 769 N N . TYR A 1 101 ? -7.552 0.313 -0.810 1.00 94.62 101 TYR A N 1
ATOM 770 C CA . TYR A 1 101 ? -7.861 0.684 -2.184 1.00 94.62 101 TYR A CA 1
ATOM 771 C C . TYR A 1 101 ? -6.732 1.519 -2.778 1.00 94.62 101 TYR A C 1
ATOM 773 O O . TYR A 1 101 ? -6.011 2.231 -2.077 1.00 94.62 101 TYR A O 1
ATOM 781 N N . MET A 1 102 ? -6.568 1.417 -4.091 1.00 93.69 102 MET A N 1
ATOM 782 C CA . MET A 1 102 ? -5.546 2.172 -4.798 1.00 93.69 102 MET A CA 1
ATOM 783 C C . MET A 1 102 ? -6.039 3.575 -5.114 1.00 93.69 102 MET A C 1
ATOM 785 O O . MET A 1 102 ? -7.151 3.758 -5.611 1.00 93.69 102 MET A O 1
ATOM 789 N N . VAL A 1 103 ? -5.170 4.553 -4.882 1.00 93.06 103 VAL A N 1
ATOM 790 C CA . VAL A 1 103 ? -5.392 5.943 -5.277 1.00 93.06 103 VAL A CA 1
ATOM 791 C C . VAL A 1 103 ? -4.335 6.340 -6.294 1.00 93.06 103 VAL A C 1
ATOM 793 O O . VAL A 1 103 ? -3.183 5.919 -6.208 1.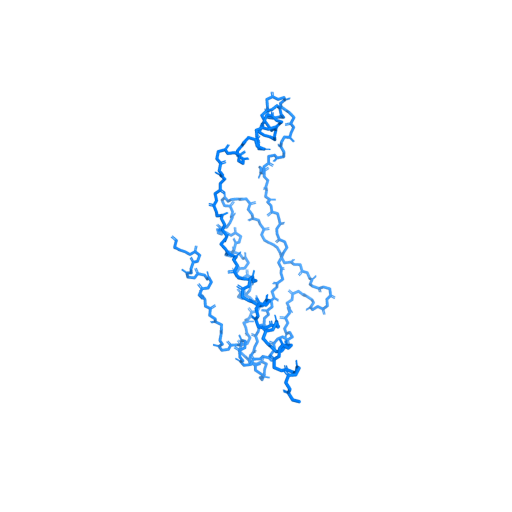00 93.06 103 VAL A O 1
ATOM 796 N N . SER A 1 104 ? -4.720 7.151 -7.278 1.00 91.12 104 SER A N 1
ATOM 797 C CA . SER A 1 104 ? -3.749 7.725 -8.206 1.00 91.12 104 SER A CA 1
ATOM 798 C C . SER A 1 104 ? -2.892 8.753 -7.478 1.00 91.12 104 SER A C 1
ATOM 800 O O . SER A 1 104 ? -3.415 9.711 -6.909 1.00 91.12 104 SER A O 1
ATOM 802 N N . HIS A 1 105 ? -1.574 8.592 -7.536 1.00 90.50 105 HIS A N 1
ATOM 803 C CA . HIS A 1 105 ? -0.656 9.605 -7.044 1.00 90.50 105 HIS A CA 1
ATOM 804 C C . HIS A 1 105 ? -0.743 10.858 -7.939 1.00 90.50 105 HIS A C 1
ATOM 806 O O . HIS A 1 105 ? -0.762 10.705 -9.167 1.00 90.50 105 HIS A O 1
ATOM 812 N N . PRO A 1 106 ? -0.731 12.086 -7.380 1.00 90.12 106 PRO A N 1
ATOM 813 C CA . PRO A 1 106 ? -0.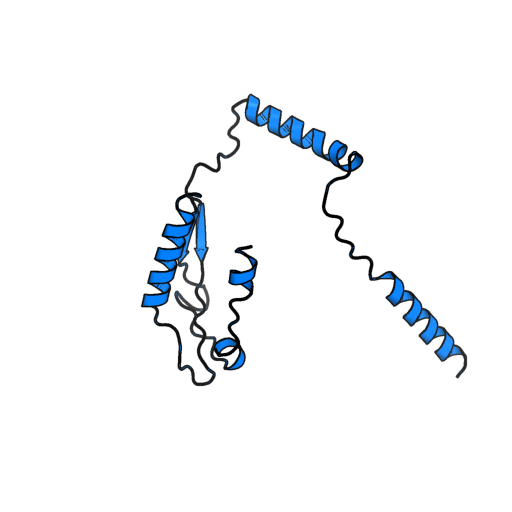833 13.322 -8.166 1.00 90.12 106 PRO A CA 1
ATOM 814 C C . PRO A 1 106 ? 0.233 13.450 -9.261 1.00 90.12 106 PRO A C 1
ATOM 816 O O . PRO A 1 106 ? -0.029 13.990 -10.330 1.00 90.12 106 PRO A O 1
ATOM 819 N N . THR A 1 107 ? 1.432 12.929 -8.995 1.00 90.00 107 THR A N 1
ATOM 820 C CA . THR A 1 107 ? 2.603 13.071 -9.878 1.00 90.00 107 THR A CA 1
ATOM 821 C C . THR A 1 107 ? 2.908 11.821 -10.704 1.00 90.00 107 THR A C 1
ATOM 823 O O . THR A 1 107 ? 3.475 11.926 -11.786 1.00 90.00 107 THR A O 1
ATOM 826 N N . PHE A 1 108 ? 2.574 10.631 -10.198 1.00 87.19 108 PHE A N 1
ATOM 827 C CA . PHE A 1 108 ? 3.107 9.361 -10.721 1.00 87.19 108 PHE A CA 1
ATOM 828 C C . PHE A 1 108 ? 2.021 8.419 -11.254 1.00 87.19 108 PHE A C 1
ATOM 830 O O . PHE A 1 108 ? 2.329 7.334 -11.741 1.00 87.19 108 PHE A O 1
ATOM 837 N N . GLY A 1 109 ? 0.752 8.835 -11.202 1.00 90.00 109 GLY A N 1
ATOM 838 C CA . GLY A 1 109 ? -0.373 8.026 -11.656 1.00 90.00 109 GLY A CA 1
ATOM 839 C C . GLY A 1 109 ? -0.704 6.877 -10.701 1.00 90.00 109 GLY A C 1
ATOM 840 O O . GLY A 1 109 ? -0.404 6.927 -9.509 1.00 90.00 109 GLY A O 1
ATOM 841 N N . LEU A 1 110 ? -1.359 5.840 -11.229 1.00 88.75 110 LEU A N 1
ATOM 842 C CA . LEU A 1 110 ? -1.859 4.707 -10.441 1.00 88.75 110 LEU A CA 1
ATOM 843 C C . LEU A 1 110 ? -0.754 3.732 -9.994 1.00 88.75 110 LEU A C 1
ATOM 845 O O . LEU A 1 110 ? -0.846 3.139 -8.922 1.00 88.75 110 LEU A O 1
ATOM 849 N N . PHE A 1 111 ? 0.291 3.584 -10.809 1.00 90.69 111 PHE A N 1
ATOM 850 C CA . PHE A 1 111 ? 1.471 2.779 -10.507 1.00 90.69 111 PHE A CA 1
ATOM 851 C C . PHE A 1 111 ? 2.712 3.634 -10.719 1.00 90.69 111 PHE A C 1
ATOM 853 O O . PHE A 1 111 ? 3.014 4.012 -11.854 1.00 90.69 111 PHE A O 1
ATOM 860 N N . ASP A 1 112 ? 3.460 3.894 -9.651 1.00 90.56 112 ASP A N 1
ATOM 861 C CA . ASP A 1 112 ? 4.720 4.610 -9.772 1.00 90.56 112 ASP A CA 1
ATOM 862 C C . ASP A 1 112 ? 5.801 3.667 -10.316 1.00 90.56 112 ASP A C 1
ATOM 864 O O . ASP A 1 112 ? 6.161 2.676 -9.687 1.00 90.56 112 ASP A O 1
ATOM 868 N N . LYS A 1 113 ? 6.316 3.972 -11.510 1.00 91.06 113 LYS A N 1
ATOM 869 C CA . LYS A 1 113 ? 7.378 3.213 -12.193 1.00 91.06 113 LYS A CA 1
ATOM 870 C C . LYS A 1 113 ? 8.680 4.004 -12.307 1.00 91.06 113 LYS A C 1
ATOM 872 O O . LYS A 1 113 ? 9.546 3.644 -13.100 1.00 91.06 113 LYS A O 1
ATOM 877 N N . THR A 1 114 ? 8.822 5.096 -11.565 1.00 90.44 114 THR A N 1
ATOM 878 C CA . THR A 1 114 ? 9.972 6.003 -11.697 1.00 90.44 114 THR A CA 1
ATOM 879 C C . THR A 1 114 ? 11.243 5.459 -11.040 1.00 90.44 114 THR A C 1
ATOM 881 O O . THR A 1 114 ? 12.346 5.884 -11.379 1.00 90.44 114 THR A O 1
ATOM 884 N N . ILE A 1 115 ? 11.117 4.473 -10.149 1.00 90.06 115 ILE A N 1
ATOM 885 C CA . ILE A 1 115 ? 12.239 3.931 -9.380 1.00 90.06 115 ILE A CA 1
ATOM 886 C C . ILE A 1 115 ? 12.976 2.845 -10.182 1.00 90.06 115 ILE A C 1
ATOM 888 O O . ILE A 1 115 ? 12.527 1.700 -10.265 1.00 90.06 115 ILE A O 1
ATOM 892 N N . ASN A 1 116 ? 14.132 3.210 -10.744 1.00 93.06 116 ASN A N 1
ATOM 893 C CA . ASN A 1 116 ? 15.078 2.310 -11.417 1.00 93.06 116 ASN A CA 1
ATOM 894 C C . ASN A 1 116 ? 16.439 2.394 -10.716 1.00 93.06 116 ASN A C 1
ATOM 896 O O . ASN A 1 116 ? 17.202 3.334 -10.945 1.00 93.06 116 ASN A O 1
ATOM 900 N N . ASN A 1 117 ? 16.742 1.456 -9.819 1.00 92.38 117 ASN A N 1
ATOM 901 C CA . ASN A 1 117 ? 17.977 1.491 -9.040 1.00 92.38 117 ASN A CA 1
ATOM 902 C C . ASN A 1 117 ? 18.388 0.083 -8.599 1.00 92.38 117 ASN A C 1
ATOM 904 O O . ASN A 1 117 ? 17.615 -0.603 -7.937 1.00 92.38 117 ASN A O 1
ATOM 908 N N . ASP A 1 118 ? 19.618 -0.327 -8.918 1.00 92.00 118 ASP A N 1
ATOM 909 C CA . ASP A 1 118 ? 20.118 -1.669 -8.589 1.00 92.00 118 ASP A CA 1
ATOM 910 C C . ASP A 1 118 ? 20.155 -1.934 -7.084 1.00 92.00 118 ASP A C 1
ATOM 912 O O . ASP A 1 118 ? 19.783 -3.016 -6.646 1.00 92.00 118 ASP A O 1
ATOM 916 N N . ASN A 1 119 ? 20.538 -0.948 -6.272 1.00 89.75 119 ASN A N 1
ATOM 917 C CA . ASN A 1 119 ? 20.584 -1.114 -4.822 1.00 89.75 119 ASN A CA 1
ATOM 918 C C . ASN A 1 119 ? 19.175 -1.372 -4.261 1.00 89.75 119 ASN A C 1
ATOM 920 O O . ASN A 1 119 ? 18.964 -2.345 -3.546 1.00 89.75 119 ASN A O 1
ATOM 924 N N . VAL A 1 120 ? 18.189 -0.563 -4.662 1.00 86.75 120 VAL A N 1
ATOM 925 C CA . VAL A 1 120 ? 16.788 -0.732 -4.225 1.00 86.75 120 VAL A CA 1
ATOM 926 C C . VAL A 1 120 ? 16.164 -2.013 -4.793 1.00 86.75 120 VAL A C 1
ATOM 928 O O . VAL A 1 120 ? 15.282 -2.597 -4.172 1.00 86.75 120 VAL A O 1
ATOM 931 N N . TYR A 1 121 ? 16.594 -2.458 -5.974 1.00 87.88 121 TYR A N 1
ATOM 932 C CA . TYR A 1 121 ? 16.077 -3.664 -6.618 1.00 87.88 121 TYR A CA 1
ATOM 933 C C . TYR A 1 121 ? 16.646 -4.955 -6.012 1.00 87.88 121 TYR A C 1
ATOM 935 O O . TYR A 1 121 ? 15.891 -5.891 -5.764 1.00 87.88 121 TYR A O 1
ATOM 943 N N . TYR A 1 122 ? 17.956 -5.019 -5.756 1.00 86.25 122 TYR A N 1
ATOM 944 C CA . TYR A 1 122 ? 18.612 -6.237 -5.268 1.00 86.25 122 TYR A CA 1
ATOM 945 C C . TYR A 1 122 ? 18.630 -6.358 -3.742 1.00 86.25 122 TYR A C 1
ATOM 947 O O . TYR A 1 122 ? 18.642 -7.477 -3.236 1.00 86.25 122 TYR A O 1
ATOM 955 N N . ASN A 1 123 ? 18.594 -5.246 -3.002 1.00 84.69 123 ASN A N 1
ATOM 956 C CA . ASN A 1 123 ? 18.653 -5.258 -1.536 1.00 84.69 123 ASN A CA 1
ATOM 957 C C . ASN A 1 123 ? 17.272 -5.108 -0.884 1.00 84.69 123 ASN A C 1
ATOM 959 O O . ASN A 1 123 ? 17.141 -4.484 0.166 1.00 84.69 123 ASN A O 1
ATOM 963 N N . GLN A 1 124 ? 16.233 -5.676 -1.501 1.00 72.81 124 GLN A N 1
ATOM 964 C CA . GLN A 1 124 ? 14.913 -5.759 -0.877 1.00 72.81 124 GLN A CA 1
ATOM 965 C C . GLN A 1 124 ? 14.956 -6.804 0.232 1.00 72.81 124 GLN A C 1
ATOM 967 O O . GLN A 1 124 ? 14.899 -8.007 -0.032 1.00 72.81 124 GLN A O 1
ATOM 972 N N . ASP A 1 125 ? 15.091 -6.354 1.475 1.00 65.56 125 ASP A N 1
ATOM 973 C CA . ASP A 1 125 ? 15.005 -7.240 2.620 1.00 65.56 125 ASP A CA 1
ATOM 974 C C . ASP A 1 125 ? 13.553 -7.347 3.116 1.00 65.56 125 ASP A C 1
ATOM 976 O O . ASP A 1 125 ? 12.797 -6.386 3.217 1.00 65.56 125 ASP A O 1
ATOM 980 N N . ASN A 1 126 ? 13.124 -8.574 3.402 1.00 61.94 126 ASN A N 1
ATOM 981 C CA . ASN A 1 126 ? 11.829 -8.835 4.038 1.00 61.94 126 ASN A CA 1
ATOM 982 C C . ASN A 1 126 ? 11.966 -8.862 5.568 1.00 61.94 126 ASN A C 1
ATOM 984 O O . ASN A 1 126 ? 11.124 -9.439 6.258 1.00 61.94 126 ASN A O 1
ATOM 988 N N . THR A 1 127 ? 13.040 -8.293 6.123 1.00 57.69 127 THR A N 1
ATOM 989 C CA . THR A 1 127 ? 13.322 -8.346 7.567 1.00 57.69 127 THR A CA 1
ATOM 990 C C . THR A 1 127 ? 12.202 -7.696 8.371 1.00 57.69 127 THR A C 1
ATOM 992 O O . THR A 1 127 ? 11.811 -8.245 9.399 1.00 57.69 127 THR A O 1
ATOM 995 N N . PHE A 1 128 ? 11.598 -6.623 7.852 1.00 53.59 128 PHE A N 1
ATOM 996 C CA . PHE A 1 128 ? 10.420 -5.986 8.442 1.00 53.59 128 PHE A CA 1
ATOM 997 C C . PHE A 1 128 ? 9.230 -6.957 8.588 1.00 53.59 128 PHE A C 1
ATOM 999 O O . PHE A 1 128 ? 8.617 -7.037 9.652 1.00 53.59 128 PHE A O 1
ATOM 1006 N N . LEU A 1 129 ? 8.945 -7.772 7.565 1.00 55.25 129 LEU A N 1
ATOM 1007 C CA . LEU A 1 129 ? 7.856 -8.762 7.592 1.00 55.25 129 LEU A CA 1
ATOM 1008 C C . LEU A 1 129 ? 8.166 -9.961 8.503 1.00 55.25 129 LEU A C 1
ATOM 1010 O O . LEU A 1 129 ? 7.259 -10.542 9.097 1.00 55.25 129 LEU A O 1
ATOM 1014 N N . MET A 1 130 ? 9.443 -10.330 8.624 1.00 48.50 130 MET A N 1
ATOM 1015 C CA . MET A 1 130 ? 9.896 -11.441 9.471 1.00 48.50 130 MET A CA 1
ATOM 1016 C C . MET A 1 130 ? 9.931 -11.062 10.959 1.00 48.50 130 MET A C 1
ATOM 1018 O O . MET A 1 130 ? 9.716 -11.921 11.811 1.00 48.50 130 MET A O 1
ATOM 1022 N N . GLN A 1 131 ? 10.178 -9.789 11.286 1.00 46.59 131 GLN A N 1
ATOM 1023 C CA . GLN A 1 131 ? 10.177 -9.286 12.665 1.00 46.59 131 GLN A CA 1
ATOM 1024 C C . GLN A 1 131 ? 8.767 -8.977 13.186 1.00 46.59 131 GLN A C 1
ATOM 1026 O O . GLN A 1 131 ? 8.528 -9.138 14.377 1.00 46.59 131 GLN A O 1
ATOM 1031 N N . ALA A 1 132 ? 7.824 -8.617 12.310 1.00 47.47 132 ALA A N 1
ATOM 1032 C CA . ALA A 1 132 ? 6.423 -8.384 12.676 1.00 47.47 132 ALA A CA 1
ATOM 1033 C C . ALA A 1 132 ? 5.607 -9.675 12.926 1.00 47.47 132 ALA A C 1
ATOM 1035 O O . ALA A 1 132 ? 4.464 -9.599 13.367 1.00 47.47 132 ALA A O 1
ATOM 1036 N N . LYS A 1 133 ? 6.172 -10.857 12.627 1.00 48.66 133 LYS A N 1
ATOM 1037 C CA . LYS A 1 133 ? 5.559 -12.183 12.854 1.00 48.66 133 LYS A CA 1
ATOM 1038 C C . LYS A 1 133 ? 6.060 -12.910 14.116 1.00 48.66 133 LYS A C 1
ATOM 1040 O O . LYS A 1 133 ? 5.790 -14.103 14.259 1.00 48.66 133 LYS A O 1
ATOM 1045 N N . LYS A 1 134 ? 6.802 -12.234 14.995 1.00 39.25 134 LYS A N 1
ATOM 1046 C CA . LYS A 1 134 ? 7.132 -12.737 16.338 1.00 39.25 134 LYS A CA 1
ATOM 1047 C C . LYS A 1 134 ? 6.140 -12.211 17.361 1.00 39.25 134 LYS A C 1
ATOM 1049 O O . LYS A 1 134 ? 5.835 -12.993 18.283 1.00 39.25 134 LYS A O 1
#

Sequence (134 aa):
MRIGLIFLGFFAFSMAMAQDSRHVCGVSAADQLTYNERLVQNLATVTANESVSDRSGAQYVPIYFHLVANSSGTGRVRESRVLEQLCALNAAYEPVGIQFYMVSHPTFGLFDKTINNDNVYYNQDNTFLMQAKK

Radius of gyration: 25.78 Å; chains: 1; bounding box: 73×42×56 Å

pLDDT: mean 78.21, std 15.58, range [39.25, 95.5]

Foldseek 3Di:
DVVVVVVVVVVVVVVVPPDDPPPPPDADPVNVVVCVVVVVVVVVCVVVVNDPPDPPAQAEDEDAAEFAAALVLPPTDDVVVVVVVLVVVQVVCVVVRYHYDYDADPPQGRYRSPHHHRCCHVVDDCVVVVVVVD